Protein AF-A0A923V6A9-F1 (afdb_monomer_lite)

Sequence (93 aa):
MHLNLSFNLCLLIFSVSIFLLWYFCSKLSAIVDFIDEKFKLGNAFGGTIILSVVTNLPETAIILSGAIKGNTDLAVGNIL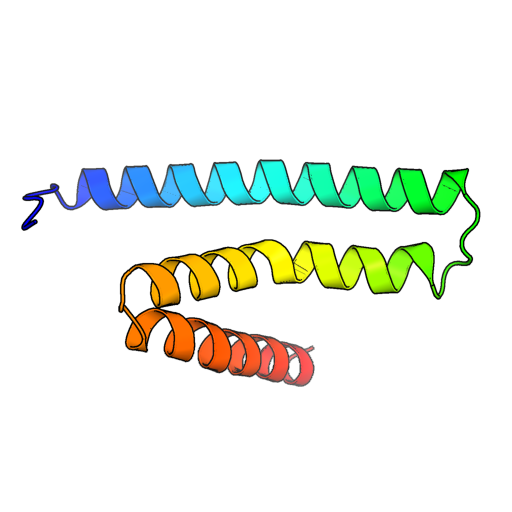GGIVIQSALLILF

Structure (mmCIF, N/CA/C/O backbone):
data_AF-A0A923V6A9-F1
#
_entry.id   AF-A0A923V6A9-F1
#
loop_
_atom_site.group_PDB
_atom_site.id
_atom_site.type_symbol
_atom_site.label_atom_id
_atom_site.label_alt_id
_atom_site.label_comp_id
_atom_site.label_asym_id
_atom_site.label_entity_id
_atom_site.label_seq_id
_atom_site.pdbx_PDB_ins_code
_atom_site.Cartn_x
_atom_site.Cartn_y
_atom_site.Cartn_z
_atom_site.occupancy
_atom_site.B_iso_or_equiv
_atom_site.auth_seq_id
_atom_site.auth_comp_id
_atom_site.auth_asym_id
_atom_site.auth_atom_id
_atom_site.pdbx_PDB_model_num
ATOM 1 N N . MET A 1 1 ? -9.747 3.697 22.959 1.00 43.16 1 MET A N 1
ATOM 2 C CA . MET A 1 1 ? -9.880 5.143 22.679 1.00 43.16 1 MET A CA 1
ATOM 3 C C . MET A 1 1 ? -11.123 5.320 21.813 1.00 43.16 1 MET A C 1
ATOM 5 O O . MET A 1 1 ? -11.050 5.121 20.610 1.00 43.16 1 MET A O 1
ATOM 9 N N . HIS A 1 2 ? -12.287 5.547 22.432 1.00 44.41 2 HIS A N 1
ATOM 10 C CA . HIS A 1 2 ? -13.563 5.745 21.731 1.00 44.41 2 HIS A CA 1
ATOM 11 C C . HIS A 1 2 ? -13.549 7.171 21.154 1.00 44.41 2 HIS A C 1
ATOM 13 O O . HIS A 1 2 ? -14.055 8.110 21.764 1.00 44.41 2 HIS A O 1
ATOM 19 N N . LEU A 1 3 ? -12.837 7.369 20.041 1.00 55.00 3 LEU A N 1
ATOM 20 C CA . LEU A 1 3 ? -12.887 8.632 19.313 1.00 55.00 3 LEU A CA 1
ATOM 21 C C . LEU A 1 3 ? -14.325 8.797 18.821 1.00 55.00 3 LEU A C 1
ATOM 23 O O . LEU A 1 3 ? -14.765 8.075 17.931 1.00 55.00 3 LEU A O 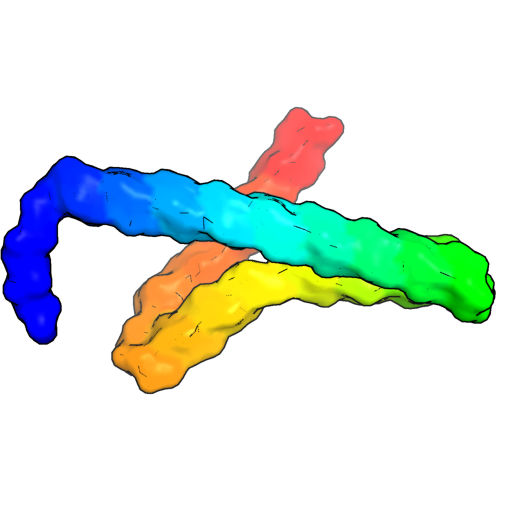1
ATOM 27 N N . ASN A 1 4 ? -15.052 9.736 19.423 1.00 61.81 4 ASN A N 1
ATOM 28 C CA . ASN A 1 4 ? -16.380 10.181 19.004 1.00 61.81 4 ASN A CA 1
ATOM 29 C C . ASN A 1 4 ? -16.241 11.024 17.716 1.00 61.81 4 ASN A C 1
ATOM 31 O O . ASN A 1 4 ? -16.586 12.203 17.656 1.00 61.81 4 ASN A O 1
ATOM 35 N N . LEU A 1 5 ? -15.582 10.441 16.711 1.00 69.94 5 LEU A N 1
ATOM 36 C CA . LEU A 1 5 ? -15.369 11.021 15.396 1.00 69.94 5 LEU A CA 1
ATOM 37 C C . LEU A 1 5 ? -16.722 11.029 14.690 1.00 69.94 5 LEU A C 1
ATOM 39 O O . LEU A 1 5 ? -17.314 9.978 14.454 1.00 69.94 5 LEU A O 1
ATOM 43 N N . SER A 1 6 ? -17.217 12.221 14.357 1.00 84.88 6 SER A N 1
ATOM 44 C CA . SER A 1 6 ? -18.402 12.346 13.508 1.00 84.88 6 SER A CA 1
ATOM 45 C C . SER A 1 6 ? -18.172 11.604 12.192 1.00 84.88 6 SER A C 1
ATOM 47 O O . SER A 1 6 ? -17.088 11.690 11.615 1.00 84.88 6 SER A O 1
ATOM 49 N N . PHE A 1 7 ? -19.204 10.923 11.693 1.00 85.94 7 PHE A N 1
ATOM 50 C CA . PHE A 1 7 ? -19.171 10.149 10.445 1.00 85.94 7 PHE A CA 1
ATOM 51 C C . PHE A 1 7 ? -18.527 10.919 9.274 1.00 85.94 7 PHE A C 1
ATOM 53 O O . PHE A 1 7 ? -17.680 10.385 8.558 1.00 85.94 7 PHE A O 1
ATOM 60 N N . ASN A 1 8 ? -18.835 12.215 9.161 1.00 87.31 8 ASN A N 1
ATOM 61 C CA . ASN A 1 8 ? -18.268 13.112 8.150 1.00 87.31 8 ASN A CA 1
ATOM 62 C C . ASN A 1 8 ? -16.736 13.230 8.231 1.00 87.31 8 ASN A C 1
ATOM 64 O O . ASN A 1 8 ? -16.064 13.306 7.206 1.00 87.31 8 ASN A O 1
ATOM 68 N N . LEU A 1 9 ? -16.168 13.222 9.440 1.00 89.31 9 LEU A N 1
ATOM 69 C CA . LEU A 1 9 ? -14.725 13.327 9.641 1.00 89.31 9 LEU A CA 1
ATOM 70 C C . LEU A 1 9 ? -14.016 12.005 9.318 1.00 89.31 9 LEU A C 1
ATOM 72 O O . LEU A 1 9 ? -12.938 12.030 8.732 1.00 89.31 9 LEU A O 1
ATOM 76 N N . CYS A 1 10 ? -14.637 10.856 9.607 1.00 89.88 10 CYS A N 1
ATOM 77 C CA . CYS A 1 10 ? -14.130 9.558 9.148 1.00 89.88 10 CYS A CA 1
ATOM 78 C C . CYS A 1 10 ? -14.059 9.485 7.618 1.00 89.88 10 CYS A C 1
ATOM 80 O O . CYS A 1 10 ? -13.027 9.081 7.083 1.00 89.88 10 CYS A O 1
ATOM 82 N N . LEU A 1 11 ? -15.111 9.927 6.918 1.00 90.25 11 LEU A N 1
ATOM 83 C CA . LEU A 1 11 ? -15.114 9.995 5.453 1.00 90.25 11 LEU A CA 1
ATOM 84 C C . LEU A 1 11 ? -14.014 10.916 4.917 1.00 90.25 11 LEU A C 1
ATOM 86 O O . LEU A 1 11 ? -13.325 10.560 3.963 1.00 90.25 11 LEU A O 1
ATOM 90 N N . LEU A 1 12 ? -13.808 12.069 5.556 1.00 92.88 12 LEU A N 1
ATOM 91 C CA . LEU A 1 12 ? -12.764 13.008 5.158 1.00 92.88 12 LEU A CA 1
ATOM 92 C C . LEU A 1 12 ? -11.365 12.408 5.343 1.00 92.88 12 LEU A C 1
ATOM 94 O O . LEU A 1 12 ? -10.561 12.441 4.414 1.00 92.88 12 LEU A O 1
ATOM 98 N N . ILE A 1 13 ? -11.083 11.802 6.501 1.00 91.94 13 ILE A N 1
ATOM 99 C CA . ILE A 1 13 ? -9.796 11.140 6.769 1.00 91.94 13 ILE A CA 1
ATOM 100 C C . ILE A 1 13 ? -9.554 10.007 5.767 1.00 91.94 13 ILE A C 1
ATOM 102 O O . ILE A 1 13 ? -8.448 9.879 5.238 1.00 91.94 13 ILE A O 1
ATOM 106 N N . PHE A 1 14 ? -10.581 9.207 5.476 1.00 90.25 14 PHE A N 1
ATOM 107 C CA . PHE A 1 14 ? -10.494 8.115 4.511 1.00 90.25 14 PHE A CA 1
ATOM 108 C C . PHE A 1 14 ? -10.191 8.629 3.098 1.00 90.25 14 PHE A C 1
ATOM 110 O O . PHE A 1 14 ? -9.247 8.163 2.463 1.00 90.25 14 PHE A O 1
ATOM 117 N N . SER A 1 15 ? -10.916 9.652 2.639 1.00 93.94 15 SER A N 1
ATOM 118 C CA . SER A 1 15 ? -10.703 10.255 1.319 1.00 93.94 15 SER A CA 1
ATOM 119 C C . SER A 1 15 ? -9.309 10.871 1.178 1.00 93.94 15 SER A C 1
ATOM 121 O O . SER A 1 15 ? -8.658 10.696 0.149 1.00 93.94 15 SER A O 1
ATOM 123 N N . VAL A 1 16 ? -8.828 11.567 2.212 1.00 95.81 16 VAL A N 1
ATOM 124 C CA . VAL A 1 16 ? -7.474 12.142 2.229 1.00 95.81 16 VAL A CA 1
ATOM 125 C C . VAL A 1 16 ? -6.418 11.038 2.209 1.00 95.81 16 VAL A C 1
ATOM 127 O O . VAL A 1 16 ? -5.425 11.148 1.493 1.00 95.81 16 VAL A O 1
ATOM 130 N N . SER A 1 17 ? -6.645 9.947 2.943 1.00 91.31 17 SER A N 1
ATOM 131 C CA . SER A 1 17 ? -5.727 8.803 2.983 1.00 91.31 17 SER A CA 1
ATOM 132 C C . SER A 1 17 ? -5.630 8.097 1.631 1.00 91.31 17 SER A C 1
ATOM 134 O O . SER A 1 17 ? -4.524 7.783 1.198 1.00 91.31 17 SER A O 1
ATOM 136 N N . ILE A 1 18 ? -6.757 7.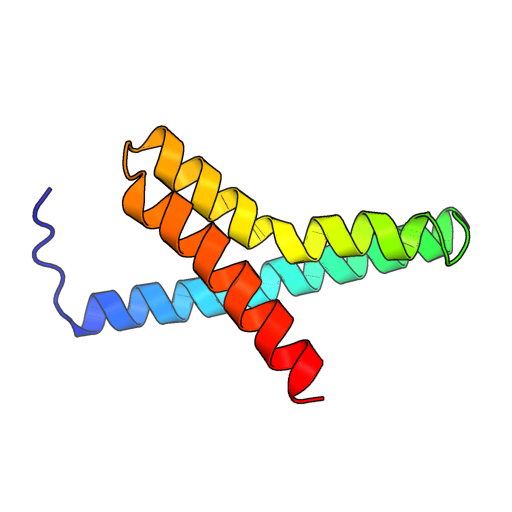909 0.932 1.00 91.88 18 ILE A N 1
ATOM 137 C CA . ILE A 1 18 ? -6.773 7.373 -0.439 1.00 91.88 18 ILE A CA 1
ATOM 138 C C . ILE A 1 18 ? -5.957 8.267 -1.369 1.00 91.88 18 ILE A C 1
ATOM 140 O O . ILE A 1 18 ? -5.107 7.775 -2.109 1.00 91.88 18 ILE A O 1
ATOM 144 N N . PHE A 1 19 ? -6.191 9.579 -1.315 1.00 94.81 19 PHE A N 1
ATOM 145 C CA . PHE A 1 19 ? -5.491 10.524 -2.179 1.00 94.81 19 PHE A CA 1
ATOM 146 C C . PHE A 1 19 ? -3.977 10.513 -1.933 1.00 94.81 19 PHE A C 1
ATOM 148 O O . PHE A 1 19 ? -3.193 10.465 -2.881 1.00 94.81 19 PHE A O 1
ATOM 155 N N . LEU A 1 20 ? -3.562 10.499 -0.663 1.00 93.75 20 LEU A N 1
ATOM 156 C CA . LEU A 1 20 ? -2.154 10.399 -0.284 1.00 93.75 20 LEU A CA 1
ATOM 157 C C . LEU A 1 20 ? -1.538 9.086 -0.775 1.00 93.75 20 LEU A C 1
ATOM 159 O O . LEU A 1 20 ? -0.493 9.123 -1.421 1.00 93.75 20 LEU A O 1
ATOM 163 N N . LEU A 1 21 ? -2.181 7.942 -0.516 1.00 90.81 21 LEU A N 1
ATOM 164 C CA . LEU A 1 21 ? -1.681 6.641 -0.969 1.00 90.81 21 LEU A CA 1
ATOM 165 C C . LEU A 1 21 ? -1.520 6.600 -2.486 1.00 90.81 21 LEU A C 1
ATOM 167 O O . LEU A 1 21 ? -0.462 6.204 -2.969 1.00 90.81 21 LEU A O 1
ATOM 171 N N . TRP A 1 22 ? -2.520 7.071 -3.231 1.00 90.25 22 TRP A N 1
ATOM 172 C CA . TRP A 1 22 ? -2.455 7.130 -4.687 1.00 90.25 22 TRP A CA 1
ATOM 173 C C . TRP A 1 22 ? -1.278 7.983 -5.173 1.00 90.25 22 TRP A C 1
ATOM 175 O O . TRP A 1 22 ? -0.480 7.528 -5.994 1.00 90.25 22 TRP A O 1
ATOM 185 N N . TYR A 1 23 ? -1.112 9.184 -4.611 1.00 93.44 23 TYR A N 1
ATOM 186 C CA . TYR A 1 23 ? -0.022 10.086 -4.978 1.00 93.44 23 TYR A CA 1
ATOM 187 C C . TYR A 1 23 ? 1.364 9.489 -4.678 1.00 93.44 23 TYR A C 1
ATOM 189 O O . TYR A 1 23 ? 2.247 9.506 -5.538 1.00 93.44 23 TYR A O 1
ATOM 197 N N . PHE A 1 24 ? 1.566 8.931 -3.480 1.00 91.75 24 PHE A N 1
ATOM 198 C CA . PHE A 1 24 ? 2.858 8.363 -3.083 1.00 91.75 24 PHE A CA 1
ATOM 199 C C . PHE A 1 24 ? 3.190 7.068 -3.833 1.00 91.75 24 PHE A C 1
ATOM 201 O O . PHE A 1 24 ? 4.321 6.927 -4.300 1.00 91.75 24 PHE A O 1
ATOM 208 N N . CYS A 1 25 ? 2.229 6.156 -4.014 1.00 87.56 25 CYS A N 1
ATOM 209 C CA . CYS A 1 25 ? 2.437 4.930 -4.794 1.00 87.56 25 CYS A CA 1
ATOM 210 C C . CYS A 1 25 ? 2.717 5.225 -6.271 1.00 87.56 25 CYS A C 1
ATOM 212 O O . CYS A 1 25 ? 3.591 4.588 -6.864 1.00 87.56 25 CYS A O 1
ATOM 214 N N . SER A 1 26 ? 2.031 6.213 -6.858 1.00 89.00 26 SER A N 1
ATOM 215 C CA . SER A 1 26 ? 2.289 6.642 -8.237 1.00 89.00 26 SER A CA 1
ATOM 216 C C . SER A 1 26 ? 3.714 7.177 -8.393 1.00 89.00 26 SER A C 1
ATOM 218 O O . SER A 1 26 ? 4.442 6.753 -9.292 1.00 89.00 26 SER A O 1
ATOM 220 N N . LYS A 1 27 ? 4.162 8.032 -7.464 1.00 90.94 27 LYS A N 1
ATOM 221 C CA . LYS A 1 27 ? 5.541 8.538 -7.464 1.00 90.94 27 LYS A CA 1
ATOM 222 C C . LYS A 1 27 ? 6.574 7.432 -7.282 1.00 90.94 27 LYS A C 1
ATOM 224 O O . LYS A 1 27 ? 7.620 7.474 -7.922 1.00 90.94 27 LYS A O 1
ATOM 229 N N . LEU A 1 28 ? 6.298 6.471 -6.401 1.00 88.50 28 LEU A N 1
ATOM 230 C CA . LEU A 1 28 ? 7.208 5.364 -6.137 1.00 88.50 28 LEU A CA 1
ATOM 231 C C . LEU A 1 28 ? 7.370 4.477 -7.374 1.00 88.50 28 LEU A C 1
ATOM 233 O O . LEU A 1 28 ? 8.497 4.150 -7.723 1.00 88.50 28 LEU A O 1
ATOM 237 N N . SER A 1 29 ? 6.276 4.178 -8.076 1.00 87.81 29 SER A N 1
ATOM 238 C CA . SER A 1 29 ? 6.311 3.400 -9.323 1.00 87.81 29 SER A CA 1
ATOM 239 C C . SER A 1 29 ? 7.158 4.094 -10.397 1.00 87.81 29 SER A C 1
ATOM 241 O O . SER A 1 29 ? 8.042 3.471 -10.969 1.00 87.81 29 SER A O 1
ATOM 243 N N . ALA A 1 30 ? 7.016 5.413 -10.564 1.00 86.50 30 ALA A N 1
ATOM 244 C CA . ALA A 1 30 ? 7.842 6.173 -11.509 1.00 86.50 30 ALA A CA 1
ATOM 245 C C . ALA A 1 30 ? 9.350 6.136 -11.178 1.00 86.50 30 ALA A C 1
ATOM 247 O O . ALA A 1 30 ? 10.195 6.204 -12.069 1.00 86.50 30 ALA A O 1
ATOM 248 N N . ILE A 1 31 ? 9.709 6.031 -9.892 1.00 87.06 31 ILE A N 1
ATOM 249 C CA . ILE A 1 31 ? 11.109 5.862 -9.473 1.00 87.06 31 ILE A CA 1
ATOM 250 C C . ILE A 1 31 ? 11.618 4.471 -9.861 1.00 87.06 31 ILE A C 1
ATOM 252 O O . ILE A 1 31 ? 12.768 4.350 -10.278 1.00 87.06 31 ILE A O 1
ATOM 256 N N . VAL A 1 32 ? 10.782 3.437 -9.737 1.00 83.25 32 VAL A N 1
ATOM 257 C CA . VAL A 1 32 ? 11.130 2.077 -10.176 1.00 83.25 32 VAL A CA 1
ATOM 258 C C . VAL A 1 32 ? 11.425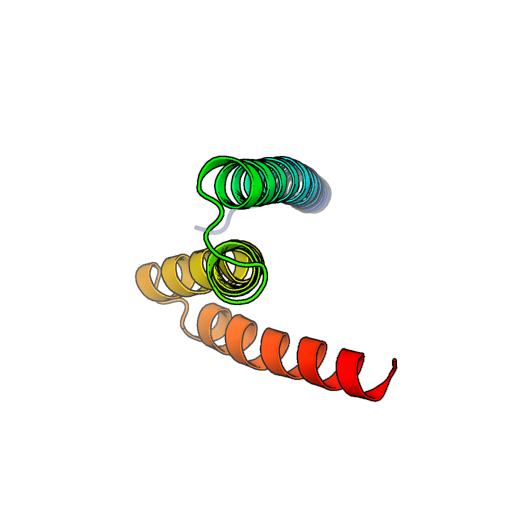 2.054 -11.667 1.00 83.25 32 VAL A C 1
ATOM 260 O O . VAL A 1 32 ? 12.479 1.555 -12.055 1.00 83.25 32 VAL A O 1
ATOM 263 N N . ASP A 1 33 ? 10.558 2.667 -12.471 1.00 83.12 33 ASP A N 1
ATOM 264 C CA . ASP A 1 33 ? 10.735 2.753 -13.923 1.00 83.12 33 ASP A CA 1
ATOM 265 C C . ASP A 1 33 ? 12.052 3.463 -14.278 1.00 83.12 33 ASP A C 1
ATOM 267 O O . ASP A 1 33 ? 12.834 2.987 -15.101 1.00 83.12 33 ASP A O 1
ATOM 271 N N . PHE A 1 34 ? 12.361 4.562 -13.580 1.00 85.38 34 PHE A N 1
ATOM 272 C CA . PHE A 1 34 ? 13.618 5.291 -13.763 1.00 85.38 34 PHE A CA 1
ATOM 273 C C . PHE A 1 34 ? 14.858 4.462 -13.384 1.00 85.38 34 PHE A C 1
ATOM 275 O O . PHE A 1 34 ? 15.902 4.554 -14.038 1.00 85.38 34 PHE A O 1
ATOM 282 N N . ILE A 1 35 ? 14.779 3.667 -12.312 1.00 83.31 35 ILE A N 1
ATOM 283 C CA . ILE A 1 35 ? 15.869 2.775 -11.893 1.00 83.31 35 ILE A CA 1
ATOM 284 C C . ILE A 1 35 ? 16.079 1.675 -12.937 1.00 83.31 35 ILE A C 1
ATOM 286 O O . ILE A 1 35 ? 17.226 1.407 -13.300 1.00 83.31 35 ILE A O 1
ATOM 290 N N . ASP A 1 36 ? 15.001 1.069 -13.433 1.00 82.19 36 ASP A N 1
ATOM 291 C CA . ASP A 1 36 ? 15.072 0.003 -14.434 1.00 82.19 36 ASP A CA 1
ATOM 292 C C . ASP A 1 36 ? 15.733 0.498 -15.732 1.00 82.19 36 ASP A C 1
ATOM 294 O O . ASP A 1 36 ? 16.689 -0.114 -16.223 1.00 82.19 36 ASP A O 1
ATOM 298 N N . GLU A 1 37 ? 15.326 1.680 -16.212 1.00 81.06 37 GLU A N 1
ATOM 299 C CA . GLU A 1 37 ? 15.888 2.315 -17.409 1.00 81.06 37 GLU A CA 1
ATOM 300 C C . GLU A 1 37 ? 17.379 2.654 -17.241 1.00 81.06 37 GLU A C 1
ATOM 302 O O . GLU A 1 37 ? 18.197 2.408 -18.137 1.00 81.06 37 GLU A O 1
ATOM 307 N N . LYS A 1 38 ? 17.766 3.186 -16.074 1.00 83.12 38 LYS A N 1
ATOM 308 C CA . LYS A 1 38 ? 19.134 3.666 -15.836 1.00 83.12 38 LYS A CA 1
ATOM 309 C C . LYS A 1 38 ? 20.135 2.542 -15.588 1.00 83.12 38 LYS A C 1
ATOM 311 O O . LYS A 1 38 ? 21.272 2.624 -16.054 1.00 83.12 38 LYS A O 1
ATOM 316 N N . PHE A 1 39 ? 19.740 1.517 -14.837 1.00 79.38 39 PHE A N 1
ATOM 317 C CA . PHE A 1 39 ? 20.627 0.409 -14.479 1.00 79.38 39 PHE A CA 1
ATOM 318 C C . PHE A 1 39 ? 20.577 -0.746 -15.483 1.00 79.38 39 PHE A C 1
ATOM 320 O O . PHE A 1 39 ? 21.401 -1.654 -15.374 1.00 79.38 39 PHE A O 1
ATOM 327 N N . LYS A 1 40 ? 19.662 -0.707 -16.468 1.00 74.31 40 LYS A N 1
ATOM 328 C CA . LYS A 1 40 ? 19.454 -1.776 -17.458 1.00 74.31 40 LYS A CA 1
ATOM 329 C C . LYS A 1 40 ? 19.421 -3.148 -16.785 1.00 74.31 40 LYS A C 1
ATOM 331 O O . LYS A 1 40 ? 20.064 -4.091 -17.245 1.00 74.31 40 LYS A O 1
ATOM 336 N N . LEU A 1 41 ? 18.664 -3.253 -15.692 1.00 71.38 41 LEU A N 1
ATOM 337 C CA . LEU A 1 41 ? 18.541 -4.470 -14.877 1.00 71.38 41 LEU A CA 1
ATOM 338 C C . LEU A 1 41 ? 17.884 -5.635 -15.645 1.00 71.38 41 LEU A C 1
ATOM 340 O O . LEU A 1 41 ? 17.768 -6.742 -15.121 1.00 71.38 41 LEU A O 1
ATOM 344 N N . GLY A 1 42 ? 17.505 -5.392 -16.904 1.00 64.62 42 GLY A N 1
ATOM 345 C CA . GLY A 1 42 ? 16.783 -6.293 -17.780 1.00 64.62 42 GLY A CA 1
ATOM 346 C C . GLY A 1 42 ? 15.304 -6.259 -17.426 1.00 64.62 42 GLY A C 1
ATOM 347 O O . GLY A 1 42 ? 14.958 -6.419 -16.256 1.00 64.62 42 GLY A O 1
ATOM 348 N N . ASN A 1 43 ? 14.442 -6.125 -18.442 1.00 60.41 43 ASN A N 1
ATOM 349 C CA . ASN A 1 43 ? 12.980 -6.029 -18.297 1.00 60.41 43 ASN A CA 1
ATOM 350 C C . ASN A 1 43 ? 12.363 -7.075 -17.348 1.00 60.41 43 ASN A C 1
ATOM 352 O O . ASN A 1 43 ? 11.271 -6.865 -16.838 1.00 60.41 43 ASN A O 1
ATOM 356 N N . ALA A 1 44 ? 13.028 -8.215 -17.133 1.00 65.12 44 ALA A N 1
ATOM 357 C CA . ALA A 1 44 ? 12.543 -9.294 -16.283 1.00 65.12 44 ALA A CA 1
ATOM 358 C C . ALA A 1 44 ? 12.903 -9.158 -14.789 1.00 65.12 44 ALA A C 1
ATOM 360 O O . ALA A 1 44 ? 12.150 -9.658 -13.953 1.00 65.12 44 ALA A O 1
ATOM 361 N N . PHE A 1 45 ? 14.022 -8.520 -14.423 1.00 66.88 45 PHE A N 1
ATOM 362 C CA . PHE A 1 45 ? 14.512 -8.519 -13.034 1.00 66.88 45 PHE A CA 1
ATOM 363 C C . PHE A 1 45 ? 14.310 -7.180 -12.322 1.00 66.88 45 PHE A C 1
ATOM 365 O O . PHE A 1 45 ? 13.814 -7.174 -11.197 1.00 66.88 45 PHE A O 1
ATOM 372 N N . GLY A 1 46 ? 14.664 -6.059 -12.955 1.00 66.19 46 GLY A N 1
ATOM 373 C CA . GLY A 1 46 ? 14.512 -4.734 -12.344 1.00 66.19 46 GLY A CA 1
ATOM 374 C C . GLY A 1 46 ? 13.057 -4.295 -12.296 1.00 66.19 46 GLY A C 1
ATOM 375 O O . GLY A 1 46 ? 12.512 -4.103 -11.211 1.00 66.19 46 GLY A O 1
ATOM 376 N N . GLY A 1 47 ? 12.414 -4.229 -13.463 1.00 71.00 47 GLY A N 1
ATOM 377 C CA . GLY A 1 47 ? 11.012 -3.838 -13.590 1.00 71.00 47 GLY A CA 1
ATOM 378 C C . GLY A 1 47 ? 10.073 -4.730 -12.780 1.00 71.00 47 GLY A C 1
ATOM 379 O O . GLY A 1 47 ? 9.400 -4.258 -11.871 1.00 71.00 47 GLY A O 1
ATOM 380 N N . THR A 1 48 ? 10.053 -6.039 -13.034 1.00 78.69 48 THR A N 1
ATOM 381 C CA . THR A 1 48 ? 9.029 -6.928 -12.455 1.00 78.69 48 THR A CA 1
ATOM 382 C C . THR A 1 48 ? 9.150 -7.135 -10.945 1.00 78.69 48 THR A C 1
ATOM 384 O O . THR A 1 48 ? 8.133 -7.111 -10.253 1.00 78.69 48 THR A O 1
ATOM 387 N N . ILE A 1 49 ? 10.360 -7.333 -10.403 1.00 83.88 49 ILE A N 1
ATOM 388 C CA . ILE A 1 49 ? 10.527 -7.606 -8.963 1.00 83.88 49 ILE A CA 1
ATOM 389 C C . ILE A 1 49 ? 10.277 -6.338 -8.153 1.00 83.88 49 ILE A C 1
ATOM 391 O O . ILE A 1 49 ? 9.520 -6.367 -7.183 1.00 83.88 49 ILE A O 1
ATOM 395 N N . ILE A 1 50 ? 10.888 -5.220 -8.551 1.00 83.81 50 ILE A N 1
ATOM 396 C CA . ILE A 1 50 ? 10.753 -3.969 -7.806 1.00 83.81 50 ILE A CA 1
ATOM 397 C C . ILE A 1 50 ? 9.308 -3.466 -7.902 1.00 83.81 50 ILE A C 1
ATOM 399 O O . ILE A 1 50 ? 8.739 -3.077 -6.882 1.00 83.81 50 ILE A O 1
ATOM 403 N N . LEU A 1 51 ? 8.676 -3.554 -9.079 1.00 84.06 51 LEU A N 1
ATOM 404 C CA . LEU A 1 51 ? 7.269 -3.188 -9.239 1.00 84.06 51 LEU A CA 1
ATOM 405 C C . LEU A 1 51 ? 6.357 -4.053 -8.360 1.00 84.06 51 LEU A C 1
ATOM 407 O O . LEU A 1 51 ? 5.518 -3.500 -7.657 1.00 84.06 51 LEU A O 1
ATOM 411 N N . SER A 1 52 ? 6.578 -5.374 -8.312 1.00 86.00 52 SER A N 1
ATOM 412 C CA . SER A 1 52 ? 5.803 -6.286 -7.446 1.00 86.00 52 SER A CA 1
ATOM 413 C C . SER A 1 52 ? 5.917 -5.932 -5.958 1.00 86.00 52 SER A C 1
ATOM 415 O O . SER A 1 52 ? 4.962 -6.070 -5.195 1.00 86.00 52 SER A O 1
ATOM 417 N N . VAL A 1 53 ? 7.087 -5.459 -5.518 1.00 88.00 53 VAL A N 1
ATOM 418 C CA . VAL A 1 53 ? 7.273 -4.983 -4.139 1.00 88.00 53 VAL A CA 1
ATOM 419 C C . VAL A 1 53 ? 6.513 -3.676 -3.910 1.00 88.00 53 VAL A C 1
ATOM 421 O O . VAL A 1 53 ? 5.855 -3.519 -2.882 1.00 88.00 53 VAL A O 1
ATOM 424 N N . VAL A 1 54 ? 6.580 -2.742 -4.861 1.00 86.12 54 VAL A N 1
ATOM 425 C CA . VAL A 1 54 ? 5.911 -1.438 -4.760 1.00 86.12 54 VAL A CA 1
ATOM 426 C C . VAL A 1 54 ? 4.389 -1.570 -4.740 1.00 86.12 54 VAL A C 1
ATOM 428 O O . VAL A 1 54 ? 3.740 -0.871 -3.959 1.00 86.12 54 VAL A O 1
ATOM 431 N N . THR A 1 55 ? 3.814 -2.484 -5.524 1.00 85.88 55 THR A N 1
ATOM 432 C CA . THR A 1 55 ? 2.361 -2.717 -5.549 1.00 85.88 55 THR A CA 1
ATOM 433 C C . THR A 1 55 ? 1.835 -3.297 -4.237 1.00 85.88 55 THR A C 1
ATOM 435 O O . THR A 1 55 ? 0.750 -2.919 -3.805 1.00 85.88 55 THR A O 1
ATOM 438 N N . ASN A 1 56 ? 2.621 -4.138 -3.556 1.00 89.88 56 ASN A N 1
ATOM 439 C CA . ASN A 1 56 ? 2.211 -4.810 -2.313 1.00 89.88 56 ASN A CA 1
ATOM 440 C C . ASN A 1 56 ? 2.623 -4.037 -1.044 1.00 89.88 56 ASN A C 1
ATOM 442 O O . ASN A 1 56 ? 2.335 -4.446 0.088 1.00 89.88 56 ASN A O 1
ATOM 446 N N . LEU A 1 57 ? 3.316 -2.907 -1.207 1.00 90.12 57 LEU A N 1
ATOM 447 C CA . LEU A 1 57 ? 3.814 -2.079 -0.110 1.00 90.12 57 LEU A CA 1
ATOM 448 C C . LEU A 1 57 ? 2.694 -1.541 0.804 1.00 90.12 57 LEU A C 1
ATOM 450 O O . LEU A 1 57 ? 2.842 -1.632 2.027 1.00 90.12 57 LEU A O 1
ATOM 454 N N . PRO A 1 58 ? 1.568 -1.016 0.274 1.00 87.81 58 PRO A N 1
ATOM 455 C CA . PRO A 1 58 ? 0.481 -0.501 1.109 1.00 87.81 58 PRO A CA 1
ATOM 456 C C . PRO A 1 58 ? -0.154 -1.598 1.964 1.00 87.81 58 PRO A C 1
ATOM 458 O O . PRO A 1 58 ? -0.389 -1.407 3.156 1.00 87.81 58 PRO A O 1
ATOM 461 N N . GLU A 1 59 ? -0.378 -2.770 1.374 1.00 90.19 59 GLU A N 1
ATOM 462 C CA . GLU A 1 59 ? -0.950 -3.934 2.053 1.00 90.19 59 GLU A CA 1
ATOM 463 C C . GLU A 1 59 ? -0.027 -4.405 3.178 1.00 90.19 59 GLU A C 1
ATOM 465 O O . GLU A 1 59 ? -0.462 -4.585 4.316 1.00 90.19 59 GLU A O 1
ATOM 470 N N . THR A 1 60 ? 1.273 -4.503 2.891 1.00 92.19 60 THR A N 1
ATOM 471 C CA . THR A 1 60 ? 2.296 -4.856 3.884 1.00 92.19 60 THR A CA 1
ATOM 472 C C . THR A 1 60 ? 2.318 -3.858 5.044 1.00 92.19 60 THR A C 1
ATOM 474 O O . THR A 1 60 ? 2.412 -4.259 6.206 1.00 92.19 60 THR A O 1
ATOM 477 N N . ALA A 1 61 ? 2.169 -2.559 4.763 1.00 92.19 61 ALA A N 1
ATOM 478 C CA . ALA A 1 61 ? 2.105 -1.528 5.796 1.00 92.19 61 ALA A CA 1
ATOM 479 C C . ALA A 1 61 ? 0.865 -1.672 6.697 1.00 92.19 61 ALA A C 1
ATOM 481 O O . ALA A 1 61 ? 0.974 -1.494 7.916 1.00 92.19 61 ALA A O 1
ATOM 482 N N . ILE A 1 62 ? -0.295 -2.028 6.132 1.00 91.75 62 ILE A N 1
ATOM 483 C CA . ILE A 1 62 ? -1.531 -2.287 6.891 1.00 91.75 62 ILE A CA 1
ATOM 484 C C . ILE A 1 62 ? -1.360 -3.521 7.778 1.00 91.75 62 ILE A C 1
ATOM 486 O O . ILE A 1 62 ? -1.671 -3.462 8.968 1.00 91.75 62 ILE A O 1
ATOM 490 N N . ILE A 1 63 ? -0.816 -4.610 7.228 1.00 93.38 63 ILE A N 1
ATOM 491 C CA . ILE A 1 63 ? -0.568 -5.865 7.949 1.00 93.38 63 ILE A CA 1
ATOM 492 C C . ILE A 1 63 ? 0.375 -5.624 9.125 1.00 93.38 63 ILE A C 1
ATOM 494 O O . ILE A 1 63 ? 0.051 -5.985 10.256 1.00 93.38 63 ILE A O 1
ATOM 498 N N . LEU A 1 64 ? 1.511 -4.964 8.880 1.00 94.12 64 LEU A N 1
ATOM 499 C CA . LEU A 1 64 ? 2.496 -4.661 9.914 1.00 94.12 64 LEU A CA 1
ATOM 500 C C . LEU A 1 64 ? 1.901 -3.751 10.996 1.00 94.12 64 LEU A C 1
ATOM 502 O O . LEU A 1 64 ? 2.050 -4.018 12.187 1.00 94.12 64 LEU A O 1
ATOM 506 N N . SER A 1 65 ? 1.169 -2.711 10.592 1.00 91.75 65 SER A N 1
ATOM 507 C CA . SER A 1 65 ? 0.497 -1.804 11.529 1.00 91.75 65 SER A CA 1
ATOM 508 C C . SER A 1 65 ? -0.574 -2.513 12.360 1.00 91.75 65 SER A C 1
ATOM 510 O O . SER A 1 65 ? -0.715 -2.221 13.548 1.00 91.75 65 SER A O 1
ATOM 512 N N . GLY A 1 66 ? -1.328 -3.437 11.758 1.00 92.12 66 GLY A N 1
ATOM 513 C CA . GLY A 1 66 ? -2.332 -4.256 12.433 1.00 92.12 66 GLY A CA 1
ATOM 514 C C . GLY A 1 66 ? -1.698 -5.225 13.425 1.00 92.12 66 GLY A C 1
ATOM 515 O O . GLY A 1 66 ? -2.096 -5.250 14.588 1.00 92.12 6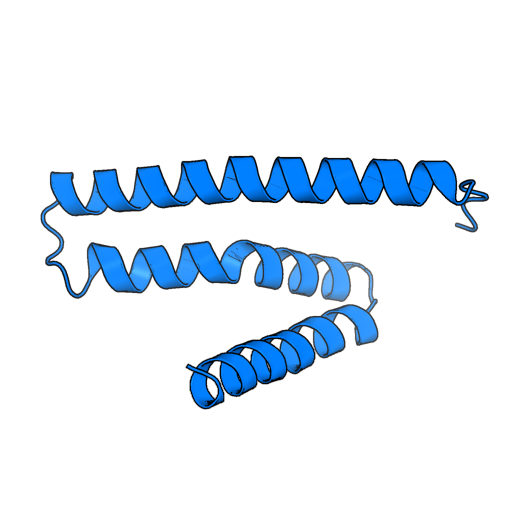6 GLY A O 1
ATOM 516 N N . ALA A 1 67 ? -0.648 -5.934 13.005 1.00 92.06 67 ALA A N 1
ATOM 517 C CA . ALA A 1 67 ? 0.102 -6.865 13.843 1.00 92.06 67 ALA A CA 1
ATOM 518 C C . ALA A 1 67 ? 0.719 -6.168 15.066 1.00 92.06 67 ALA A C 1
ATOM 520 O O . ALA A 1 67 ? 0.529 -6.626 16.191 1.00 92.06 67 ALA A O 1
ATOM 521 N N . ILE A 1 68 ? 1.381 -5.019 14.871 1.00 94.06 68 ILE A N 1
ATOM 522 C CA . ILE A 1 68 ? 1.982 -4.236 15.967 1.00 94.06 68 ILE A CA 1
ATOM 523 C C . ILE A 1 68 ? 0.913 -3.739 16.950 1.00 94.06 68 ILE A C 1
ATOM 525 O O . ILE A 1 68 ? 1.148 -3.698 18.155 1.00 94.06 68 ILE A O 1
ATOM 529 N N . LYS A 1 69 ? -0.276 -3.372 16.459 1.00 92.25 69 LYS A N 1
ATOM 530 C CA . LYS A 1 69 ? -1.389 -2.902 17.299 1.00 92.25 69 LYS A CA 1
ATOM 531 C C . LYS A 1 69 ? -2.192 -4.037 17.948 1.00 92.25 69 LYS A C 1
ATOM 533 O O . LYS A 1 69 ? -3.192 -3.750 18.601 1.00 92.25 69 LYS A O 1
ATOM 538 N N . GLY A 1 70 ? -1.794 -5.300 17.759 1.00 91.12 70 GLY A N 1
ATOM 539 C CA . GLY A 1 70 ? -2.539 -6.469 18.238 1.00 91.12 70 GLY A CA 1
ATOM 540 C C . GLY A 1 70 ? -3.886 -6.671 17.536 1.00 91.12 70 GLY A C 1
ATOM 541 O O . GLY A 1 70 ? -4.716 -7.438 18.010 1.00 91.12 70 GLY A O 1
ATOM 542 N N . ASN A 1 71 ? -4.118 -5.987 16.413 1.00 93.50 71 ASN A N 1
ATOM 543 C CA . ASN A 1 71 ? -5.320 -6.124 15.601 1.00 93.50 71 ASN A CA 1
ATOM 544 C C . ASN A 1 71 ? -5.086 -7.182 14.515 1.00 93.50 71 ASN A C 1
ATOM 546 O O . ASN A 1 71 ? -4.922 -6.875 13.3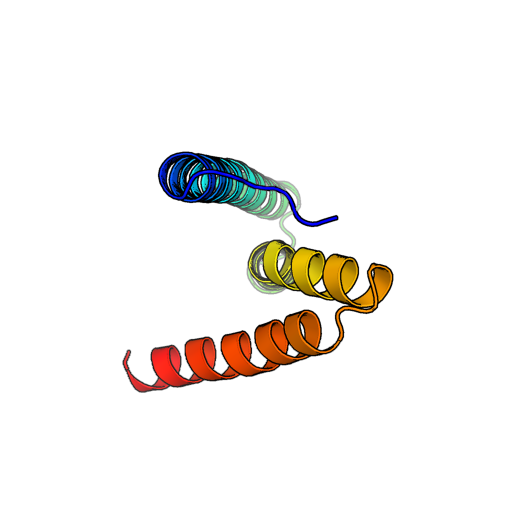29 1.00 93.50 71 ASN A O 1
ATOM 550 N N . THR A 1 72 ? -5.009 -8.438 14.956 1.00 90.56 72 THR A N 1
ATOM 551 C CA . THR A 1 72 ? -4.773 -9.600 14.089 1.00 90.56 72 THR A CA 1
ATOM 552 C C . THR A 1 72 ? -5.894 -9.791 13.079 1.00 90.56 72 THR A C 1
ATOM 554 O O . THR A 1 72 ? -5.615 -10.160 11.944 1.00 90.56 72 THR A O 1
ATOM 557 N N . ASP A 1 73 ? -7.133 -9.464 13.446 1.00 92.44 73 ASP A N 1
ATOM 558 C CA . ASP A 1 73 ? -8.295 -9.606 12.566 1.00 92.44 73 ASP A CA 1
ATOM 559 C C . ASP A 1 73 ? -8.195 -8.678 11.350 1.00 92.44 73 ASP A C 1
ATOM 561 O O . ASP A 1 73 ? -8.434 -9.108 10.222 1.00 92.44 73 ASP A O 1
ATOM 565 N N . LEU A 1 74 ? -7.757 -7.426 11.548 1.00 92.81 74 LEU A N 1
ATOM 566 C CA . LEU A 1 74 ? -7.493 -6.492 10.448 1.00 92.81 74 LEU A CA 1
ATOM 567 C C . LEU A 1 74 ? -6.354 -6.990 9.552 1.00 92.81 74 LEU A C 1
ATOM 569 O O . LEU A 1 74 ? -6.462 -6.930 8.329 1.00 92.81 74 LEU A O 1
ATOM 573 N N . ALA A 1 75 ? -5.261 -7.471 10.149 1.00 92.62 75 ALA A N 1
ATOM 574 C CA . ALA A 1 75 ? -4.097 -7.934 9.399 1.00 92.62 75 ALA A CA 1
ATOM 575 C C . ALA A 1 75 ? -4.427 -9.172 8.547 1.00 92.62 75 ALA A C 1
ATOM 577 O O . ALA A 1 75 ? -4.148 -9.193 7.348 1.00 92.62 75 ALA A O 1
ATOM 578 N N . VAL A 1 76 ? -5.073 -10.177 9.145 1.00 92.81 76 VAL A N 1
ATOM 579 C CA . VAL A 1 76 ? -5.509 -11.401 8.457 1.00 92.81 76 VAL A CA 1
ATOM 580 C C . VAL A 1 76 ? -6.580 -11.079 7.417 1.00 92.81 76 VAL A C 1
ATOM 582 O O . VAL A 1 76 ? -6.499 -11.566 6.290 1.00 92.81 76 VAL A O 1
ATOM 585 N N . GLY A 1 77 ? -7.538 -10.211 7.753 1.00 92.94 77 GLY A N 1
ATOM 586 C CA . GLY A 1 77 ? -8.566 -9.747 6.825 1.00 92.94 77 GLY A CA 1
ATOM 587 C C . GLY A 1 77 ? -7.980 -9.048 5.598 1.00 92.94 77 GLY A C 1
ATOM 588 O O . GLY A 1 77 ? -8.418 -9.321 4.483 1.00 92.94 77 GLY A O 1
ATOM 589 N N . ASN A 1 78 ? -6.948 -8.215 5.776 1.00 93.12 78 ASN A N 1
ATOM 590 C CA . ASN A 1 78 ? -6.259 -7.557 4.665 1.00 93.12 78 ASN A CA 1
ATOM 591 C C . ASN A 1 78 ? -5.536 -8.564 3.755 1.00 93.12 78 ASN A C 1
ATOM 593 O O . ASN A 1 78 ? -5.630 -8.451 2.537 1.00 93.12 78 ASN A O 1
ATOM 597 N N . ILE A 1 79 ? -4.861 -9.570 4.327 1.00 92.25 79 ILE A N 1
ATOM 598 C CA . ILE A 1 79 ? -4.175 -10.622 3.551 1.00 92.25 79 ILE A CA 1
ATOM 599 C C . ILE A 1 79 ? -5.181 -11.438 2.738 1.00 92.25 79 ILE A C 1
ATOM 601 O O . ILE A 1 79 ? -5.049 -11.559 1.522 1.00 92.25 79 ILE A O 1
ATOM 605 N N . LEU A 1 80 ? -6.194 -11.996 3.405 1.00 94.38 80 LEU A N 1
ATOM 606 C CA . LEU A 1 80 ? -7.172 -12.866 2.754 1.00 94.38 80 LEU A CA 1
ATOM 607 C C . LEU A 1 80 ? -8.010 -12.090 1.735 1.00 94.38 80 LEU A C 1
ATOM 609 O O . LEU A 1 80 ? -8.204 -12.561 0.617 1.00 94.38 80 LEU A O 1
ATOM 613 N N . GLY A 1 81 ? -8.460 -10.884 2.093 1.00 91.69 81 GLY A N 1
ATOM 614 C CA . GLY A 1 81 ? -9.207 -10.007 1.197 1.00 91.69 81 GLY A CA 1
ATOM 615 C C . GLY A 1 81 ? -8.402 -9.613 -0.041 1.00 91.69 81 GLY A C 1
ATOM 616 O O . GLY A 1 81 ? -8.930 -9.687 -1.149 1.00 91.69 81 GLY A O 1
ATOM 617 N N . GLY A 1 82 ? -7.118 -9.274 0.127 1.00 90.56 82 GLY A N 1
ATOM 618 C CA . GLY A 1 82 ? -6.215 -8.960 -0.983 1.00 90.56 82 GLY A CA 1
ATOM 619 C C . GLY A 1 82 ? -6.069 -10.121 -1.968 1.00 90.56 82 GLY A C 1
ATOM 620 O O . GLY A 1 82 ? -6.256 -9.931 -3.168 1.00 90.56 82 GLY A O 1
ATOM 621 N N . ILE A 1 83 ? -5.844 -11.342 -1.466 1.00 91.69 83 ILE A N 1
ATOM 622 C CA . ILE A 1 83 ? -5.740 -12.552 -2.302 1.00 91.69 83 ILE A CA 1
ATOM 623 C C . ILE A 1 83 ? -7.049 -12.818 -3.048 1.00 91.69 83 ILE A C 1
ATOM 625 O O . ILE A 1 83 ? -7.020 -13.120 -4.242 1.00 91.69 83 ILE A O 1
ATOM 629 N N . VAL A 1 84 ? -8.194 -12.700 -2.368 1.00 94.50 84 VAL A N 1
ATOM 630 C CA . VAL A 1 84 ? -9.511 -12.908 -2.985 1.00 94.50 84 VAL A CA 1
ATOM 631 C C . VAL A 1 84 ? -9.745 -11.901 -4.103 1.00 94.50 84 VAL A C 1
ATOM 633 O O . VAL A 1 84 ? -10.130 -12.308 -5.195 1.00 94.50 84 VAL A O 1
ATOM 636 N N . ILE A 1 85 ? -9.483 -10.611 -3.870 1.00 92.50 85 ILE A N 1
ATOM 637 C CA . ILE A 1 85 ? -9.668 -9.571 -4.888 1.00 92.50 85 ILE A CA 1
ATOM 638 C C . ILE A 1 85 ? -8.706 -9.775 -6.059 1.00 92.50 85 ILE A C 1
ATOM 640 O O . ILE A 1 85 ? -9.160 -9.781 -7.198 1.00 92.50 85 ILE A O 1
ATOM 644 N N . GLN A 1 86 ? -7.413 -10.003 -5.815 1.00 91.25 86 GLN A N 1
ATOM 645 C CA . GLN A 1 86 ? -6.447 -10.247 -6.894 1.00 91.25 86 GLN A CA 1
ATOM 646 C C . GLN A 1 86 ? -6.832 -11.478 -7.724 1.00 91.25 86 GLN A C 1
ATOM 648 O O . GLN A 1 86 ? -6.860 -11.410 -8.950 1.00 91.25 86 GLN A O 1
ATOM 653 N N . SER A 1 87 ? -7.211 -12.579 -7.070 1.00 92.88 87 SER A N 1
ATOM 654 C CA . SER A 1 87 ? -7.640 -13.804 -7.758 1.00 92.88 87 SER A CA 1
ATOM 655 C C . SER A 1 87 ? -8.944 -13.599 -8.531 1.00 92.88 87 SER A C 1
ATOM 657 O O . SER A 1 87 ? -9.067 -14.054 -9.663 1.00 92.88 87 SER A O 1
ATOM 659 N N . ALA A 1 88 ? -9.917 -12.893 -7.948 1.00 94.44 88 ALA A N 1
ATOM 660 C CA . ALA A 1 88 ? -11.186 -12.597 -8.604 1.00 94.44 88 ALA A CA 1
ATOM 661 C C . ALA A 1 88 ? -10.995 -11.703 -9.835 1.00 94.44 88 ALA A C 1
ATOM 663 O O . ALA A 1 88 ? -11.609 -11.956 -10.867 1.00 94.44 88 ALA A O 1
ATOM 664 N N . LEU A 1 89 ? -10.123 -10.694 -9.748 1.00 92.62 89 LEU A N 1
ATOM 665 C CA . LEU A 1 89 ? -9.790 -9.827 -10.878 1.00 92.62 89 LEU A CA 1
ATOM 666 C C . LEU A 1 89 ? -9.104 -10.618 -12.000 1.00 92.62 89 LEU A C 1
ATOM 668 O O . LEU A 1 89 ? -9.478 -10.448 -13.152 1.00 92.62 89 LEU A O 1
ATOM 672 N N . LEU A 1 90 ? -8.177 -11.525 -11.674 1.00 93.19 90 LEU A N 1
ATOM 673 C CA . LEU A 1 90 ? -7.531 -12.404 -12.661 1.00 93.19 90 LEU A CA 1
ATOM 674 C C . LEU A 1 90 ? -8.499 -13.362 -13.367 1.00 93.19 90 LEU A C 1
ATOM 676 O O . LEU A 1 90 ? -8.210 -13.811 -14.466 1.00 93.19 90 LEU A O 1
ATOM 680 N N . ILE A 1 91 ? -9.609 -13.732 -12.725 1.00 95.56 91 ILE A N 1
ATOM 681 C CA . ILE A 1 91 ? -10.652 -14.562 -13.349 1.00 95.56 91 ILE A CA 1
ATOM 682 C C . ILE A 1 91 ? -11.587 -13.703 -14.213 1.00 95.56 91 ILE A C 1
ATOM 684 O O . ILE A 1 91 ? -12.155 -14.196 -15.186 1.00 95.56 91 ILE A O 1
ATOM 688 N N . LEU A 1 92 ? -11.794 -12.439 -13.833 1.00 93.19 92 LEU A N 1
ATOM 689 C CA . LEU A 1 92 ? -12.719 -11.523 -14.498 1.00 93.19 92 LEU A CA 1
ATOM 690 C C . LEU A 1 92 ? -12.153 -10.923 -15.797 1.00 93.19 92 LEU A C 1
ATOM 692 O O . LEU A 1 92 ? -12.938 -10.605 -16.692 1.00 93.19 92 LEU A O 1
ATOM 696 N N . PHE A 1 93 ? -10.834 -10.741 -15.879 1.00 81.75 93 PHE A N 1
ATOM 697 C CA . PHE A 1 93 ? -10.117 -10.147 -17.014 1.00 81.75 93 PHE A CA 1
ATOM 698 C C . PHE A 1 93 ? -9.275 -11.185 -17.753 1.00 81.75 93 PHE A C 1
ATOM 700 O O . PHE A 1 93 ? -9.224 -11.096 -19.001 1.00 81.75 93 PHE A O 1
#

Foldseek 3Di:
DPPPDPPVNVVVVVVVVVVVLVVVLVVQLVVLVVCCVVVVCDCPGSNPPSNVCSVCVVLVVQLVVCVVVVNNVRNVCSVVVVVVVVVVVVVVD

pLDDT: mean 85.99, std 10.73, range [43.16, 95.81]

Secondary structure (DSSP, 8-state):
------HHHHHHHHHHHHHHHHHHHHHHHHHHHHHHHHHT--TTTHHHHHHHHHHHHHHHHHHHHHHHTT-HHHHHHHHHHHHHHHHHHHHH-

Radius of gyration: 16.85 Å; chains: 1; bounding box: 40×28×41 Å